Protein AF-A0A7L6RZY4-F1 (afdb_monomer_lite)

pLDDT: mean 84.23, std 12.1, range [41.91, 95.06]

Radius of gyration: 16.0 Å; chains: 1; bounding box: 38×26×39 Å

Foldseek 3Di:
DDPVVQVVLQVVVCVVVVAFHWGADPVVQAIETAWAKEWEWEDPDVQKIWTDQWIDTNNDIDGCVVPPRPTDIGGGDPVRRQVVVLCVCQVDADDDPNHGYRYDNYHYHYDYCPVVD

Sequence (117 aa):
MDMSVKVDLEDKIKEKYTIGCYEFDVVNKCFWGDAEIELYLYEIDTDIWRSCDVWYFDGYENRLSDHETEDLVFFGDKACVKRKAIEKFNENPPEFMGYKIIYRNISIVFETRKHLL

Organism: Escherichia fergusonii (NCBI:txid564)

Secondary structure (DSSP, 8-state):
--HHHHHHHHHHHHHH--SS-EEEETTTTEEEE---EEEEEEEEETTEEEEEEEEEETTEEEEGGGTT-TT-EEES-HHHHHHHHHHHHTTS--EETTEEEEE--EEEEEE-GGG--

Structure (mmCIF, N/CA/C/O backbone):
data_AF-A0A7L6RZY4-F1
#
_entry.id   AF-A0A7L6RZY4-F1
#
loop_
_atom_site.group_PDB
_atom_site.id
_atom_site.type_symbol
_atom_site.label_atom_id
_atom_site.label_alt_id
_atom_site.label_comp_id
_atom_site.label_asym_id
_atom_site.label_entity_id
_atom_site.label_seq_id
_atom_site.pdbx_PDB_ins_code
_atom_site.Cartn_x
_atom_site.Cartn_y
_atom_site.Cartn_z
_atom_site.occupancy
_atom_site.B_iso_or_equiv
_atom_site.auth_seq_id
_atom_site.auth_comp_id
_atom_site.auth_asym_id
_atom_site.auth_atom_id
_atom_site.pdbx_PDB_model_num
ATOM 1 N N . MET A 1 1 ? -16.093 -8.711 19.464 1.00 68.94 1 MET A N 1
ATOM 2 C CA . MET A 1 1 ? -15.877 -7.301 19.848 1.00 68.94 1 MET A CA 1
ATOM 3 C C . MET A 1 1 ? -17.234 -6.646 19.798 1.00 68.94 1 MET A C 1
ATOM 5 O O . MET A 1 1 ? -17.972 -6.967 18.875 1.00 68.94 1 MET A O 1
ATOM 9 N N . ASP A 1 2 ? -17.586 -5.844 20.795 1.00 80.56 2 ASP A N 1
ATOM 10 C CA . ASP A 1 2 ? -18.847 -5.102 20.759 1.00 80.56 2 ASP A CA 1
ATOM 11 C C . ASP A 1 2 ? -18.801 -4.066 19.619 1.00 80.56 2 ASP A C 1
ATOM 13 O O . ASP A 1 2 ? -17.744 -3.499 19.334 1.00 80.56 2 ASP A O 1
ATOM 17 N N . MET A 1 3 ? -19.933 -3.849 18.950 1.00 80.12 3 MET A N 1
ATOM 18 C CA . MET A 1 3 ? -20.074 -2.863 17.876 1.00 80.12 3 MET A CA 1
ATOM 19 C C . MET A 1 3 ? -19.791 -1.444 18.377 1.00 80.12 3 MET A C 1
ATOM 21 O O . MET A 1 3 ? -19.248 -0.638 17.627 1.00 80.12 3 MET A O 1
ATOM 25 N N . SER A 1 4 ? -20.076 -1.162 19.651 1.00 83.38 4 SER A N 1
ATOM 26 C CA . SER A 1 4 ? -19.744 0.114 20.300 1.00 83.38 4 SER A CA 1
ATOM 27 C C . SER A 1 4 ? -18.235 0.403 20.299 1.00 83.38 4 SER A C 1
ATOM 29 O O . SER A 1 4 ? -17.812 1.515 20.001 1.00 83.38 4 SER A O 1
ATOM 31 N N . VAL A 1 5 ? -17.413 -0.624 20.539 1.00 87.19 5 VAL A N 1
ATOM 32 C CA . VAL A 1 5 ? -15.944 -0.530 20.542 1.00 87.19 5 VAL A CA 1
ATOM 33 C C . VAL A 1 5 ? -15.397 -0.344 19.126 1.00 87.19 5 VAL A C 1
ATOM 35 O O . VAL A 1 5 ? -14.383 0.321 18.947 1.00 87.19 5 VAL A O 1
ATOM 38 N N . LYS A 1 6 ? -16.059 -0.917 18.109 1.00 91.31 6 LYS A N 1
ATOM 39 C CA . LYS A 1 6 ? -15.660 -0.749 16.700 1.00 91.31 6 LYS A CA 1
ATOM 40 C C . LYS A 1 6 ? -15.797 0.708 16.283 1.00 91.31 6 LYS A C 1
ATOM 42 O O . LYS A 1 6 ? -14.843 1.279 15.774 1.00 91.31 6 LYS A O 1
ATOM 47 N N . VAL A 1 7 ? -16.971 1.282 16.535 1.00 90.88 7 VAL A N 1
ATOM 48 C CA . VAL A 1 7 ? -17.277 2.668 16.171 1.00 90.88 7 VAL A CA 1
ATOM 49 C C . VAL A 1 7 ? -16.327 3.634 16.881 1.00 90.88 7 VAL A C 1
ATOM 51 O O . VAL A 1 7 ? -15.733 4.477 16.225 1.00 90.88 7 VAL A O 1
ATOM 54 N N . ASP A 1 8 ? -16.077 3.443 18.181 1.00 93.06 8 ASP A N 1
ATOM 55 C CA . ASP A 1 8 ? -15.128 4.274 18.941 1.00 93.06 8 ASP A CA 1
ATOM 56 C C . ASP A 1 8 ? -13.693 4.221 18.374 1.00 93.06 8 ASP A C 1
ATOM 58 O O . ASP A 1 8 ? -13.021 5.246 18.267 1.00 93.06 8 ASP A O 1
ATOM 62 N N . LE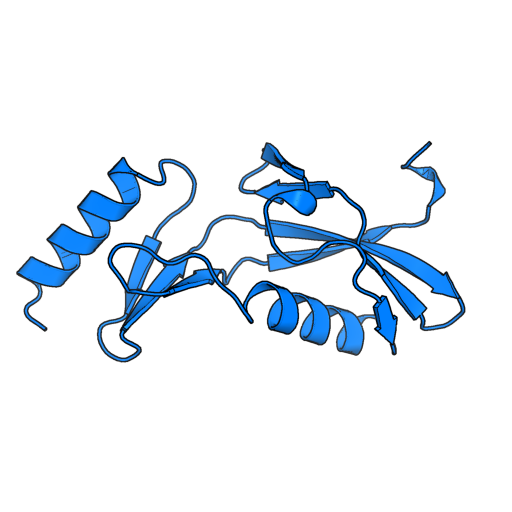U A 1 9 ? -13.219 3.039 17.962 1.00 92.94 9 LEU A N 1
ATOM 63 C CA . LEU A 1 9 ? -11.915 2.884 17.307 1.00 92.94 9 LEU A CA 1
ATOM 64 C C . LEU A 1 9 ? -11.859 3.587 15.941 1.00 92.94 9 LEU A C 1
ATOM 66 O O . LEU A 1 9 ? -10.860 4.235 15.627 1.00 92.94 9 LEU A O 1
ATOM 70 N N . GLU A 1 10 ? -12.917 3.458 15.140 1.00 93.06 10 GLU A N 1
ATOM 71 C CA . GLU A 1 10 ? -13.036 4.082 13.816 1.00 93.06 10 GLU A CA 1
ATOM 72 C C . GLU A 1 10 ? -13.162 5.606 13.887 1.00 93.06 10 GLU A C 1
ATOM 74 O O . GLU A 1 10 ? -12.668 6.300 13.002 1.00 93.06 10 GLU A O 1
ATOM 79 N N . ASP A 1 11 ? -13.784 6.148 14.928 1.00 92.69 11 ASP A N 1
ATOM 80 C CA . ASP A 1 11 ? -13.879 7.594 15.121 1.00 92.69 11 ASP A CA 1
ATOM 81 C C . ASP A 1 11 ? -12.532 8.170 15.581 1.00 92.69 11 ASP A C 1
ATOM 83 O O . ASP A 1 11 ? -12.030 9.127 14.990 1.00 92.69 11 ASP A O 1
ATOM 87 N N . LYS A 1 12 ? -11.860 7.517 16.538 1.00 94.44 12 LYS A N 1
ATOM 88 C CA . LYS A 1 12 ? -10.535 7.943 17.024 1.00 94.44 12 LYS A CA 1
ATOM 89 C C . LYS A 1 12 ? -9.455 7.918 15.949 1.00 94.44 12 LYS A C 1
ATOM 91 O O . LYS A 1 12 ? -8.582 8.787 15.935 1.00 94.44 12 LYS A O 1
ATOM 96 N N . ILE A 1 13 ? -9.466 6.922 15.061 1.00 91.25 13 ILE A N 1
ATOM 97 C CA . ILE A 1 13 ? -8.464 6.869 13.990 1.00 91.25 13 ILE A CA 1
ATOM 98 C C . ILE A 1 13 ? -8.668 8.009 12.985 1.00 91.25 13 ILE A C 1
ATOM 100 O O . ILE A 1 13 ? -7.672 8.571 12.548 1.00 91.25 13 ILE A O 1
ATOM 104 N N . LYS A 1 14 ? -9.913 8.418 12.693 1.00 89.25 14 LYS A N 1
ATOM 105 C CA . LYS A 1 14 ? -10.218 9.558 11.804 1.00 89.25 14 LYS A CA 1
ATOM 106 C C . LYS A 1 14 ? -9.801 10.903 12.399 1.00 89.25 14 LYS A C 1
ATOM 108 O O . LYS A 1 14 ? -9.445 11.816 11.661 1.00 89.25 14 LYS A O 1
ATOM 113 N N . GLU A 1 15 ? -9.825 11.036 13.725 1.00 89.50 15 GLU A N 1
ATOM 114 C CA . GLU A 1 15 ? -9.305 12.232 14.402 1.00 89.50 15 GLU A CA 1
ATOM 115 C C . GLU A 1 15 ? -7.784 12.362 14.248 1.00 89.50 15 GLU A C 1
ATOM 117 O O . GLU A 1 15 ? -7.265 13.471 14.125 1.00 89.50 15 GLU A O 1
ATOM 122 N N . LYS A 1 16 ? -7.061 11.233 14.250 1.00 87.56 16 LYS A N 1
ATOM 123 C CA . LYS A 1 16 ? -5.600 11.212 14.091 1.00 87.56 16 LYS A CA 1
ATOM 124 C C . LYS A 1 16 ? -5.167 11.268 12.625 1.00 87.56 16 LYS A C 1
ATOM 126 O O . LYS A 1 16 ? -4.238 11.998 12.292 1.00 87.56 16 LYS A O 1
ATOM 131 N N . TYR A 1 17 ? -5.801 10.465 11.780 1.00 83.94 17 TYR A N 1
ATOM 132 C CA . TYR A 1 17 ? -5.553 10.363 10.349 1.00 83.94 17 TYR A CA 1
ATOM 133 C C . TYR A 1 17 ? -6.743 10.976 9.622 1.00 83.94 17 TYR A C 1
ATOM 135 O O . TYR A 1 17 ? -7.746 10.321 9.350 1.00 83.94 17 TYR A O 1
ATOM 143 N N . THR A 1 18 ? -6.628 12.271 9.347 1.00 80.94 18 THR A N 1
ATOM 144 C CA . THR A 1 18 ? -7.689 13.079 8.730 1.00 80.94 18 THR A CA 1
ATOM 145 C C . THR A 1 18 ? -7.828 12.855 7.225 1.00 80.94 18 THR A C 1
ATOM 147 O O . THR A 1 18 ? -8.732 13.409 6.602 1.00 80.94 18 THR A O 1
ATOM 150 N N . ILE A 1 19 ? -6.914 12.080 6.649 1.00 78.94 19 ILE A N 1
ATOM 151 C CA . ILE A 1 19 ? -6.801 11.767 5.230 1.00 78.94 19 ILE A CA 1
ATOM 152 C C . ILE A 1 19 ? -7.061 10.265 5.075 1.00 78.94 19 ILE A C 1
ATOM 154 O O . ILE A 1 19 ? -6.561 9.473 5.873 1.00 78.94 19 ILE A O 1
ATOM 158 N N . GLY A 1 20 ? -7.850 9.885 4.073 1.00 76.00 20 GLY A N 1
ATOM 159 C CA . GLY A 1 20 ? -8.302 8.517 3.854 1.00 76.00 20 GLY A CA 1
ATOM 160 C C . GLY A 1 20 ? -9.532 8.114 4.670 1.00 76.00 20 GLY A C 1
ATOM 161 O O . GLY A 1 20 ? -9.992 8.803 5.582 1.00 76.00 20 GLY A O 1
ATOM 162 N N . CYS A 1 21 ? -10.084 6.952 4.325 1.00 84.94 21 CYS A N 1
ATOM 163 C CA . CYS A 1 21 ? -11.136 6.288 5.091 1.00 84.94 21 CYS A CA 1
ATOM 164 C C . CYS A 1 21 ? -10.569 5.036 5.763 1.00 84.94 21 CYS A C 1
ATOM 166 O O . CYS A 1 21 ? -9.854 4.259 5.129 1.00 84.94 21 CYS A O 1
ATOM 168 N N . TYR A 1 22 ? -10.916 4.832 7.035 1.00 90.56 22 TYR A N 1
ATOM 169 C CA . TYR A 1 22 ? -10.436 3.709 7.836 1.00 90.56 22 TYR A CA 1
ATOM 170 C C . TYR A 1 22 ? -11.603 2.912 8.409 1.00 90.56 22 TYR A C 1
ATOM 172 O O . TYR A 1 22 ? -12.489 3.472 9.058 1.00 90.56 22 TYR A O 1
ATOM 180 N N . GLU A 1 23 ? -11.576 1.600 8.195 1.00 93.69 23 GLU A N 1
ATOM 181 C CA . GLU A 1 23 ? -12.559 0.653 8.723 1.00 93.69 23 GLU A CA 1
ATOM 182 C C . GLU A 1 23 ? -11.855 -0.415 9.560 1.00 93.69 23 GLU A C 1
ATOM 184 O O . GLU A 1 23 ? -10.856 -0.992 9.136 1.00 93.69 23 GLU A O 1
ATOM 189 N N . PHE A 1 24 ? -12.374 -0.709 10.747 1.00 94.81 24 PHE A N 1
ATOM 190 C CA . PHE A 1 24 ? -11.821 -1.735 11.616 1.00 94.81 24 PHE A CA 1
ATOM 191 C C . PHE A 1 24 ? -12.393 -3.121 11.303 1.00 94.81 24 PHE A C 1
ATOM 193 O O . PHE A 1 24 ? -13.594 -3.382 11.422 1.00 94.81 24 PHE A O 1
ATOM 200 N N . ASP A 1 25 ? -11.502 -4.059 11.006 1.00 93.38 25 ASP A N 1
ATOM 201 C CA . ASP A 1 25 ? -11.816 -5.463 10.805 1.00 93.38 25 ASP A CA 1
ATOM 202 C C . ASP A 1 25 ? -11.797 -6.228 12.126 1.00 93.38 25 ASP A C 1
ATOM 204 O O . ASP A 1 25 ? -10.756 -6.534 12.716 1.00 93.38 25 ASP A O 1
ATOM 208 N N . VAL A 1 26 ? -12.990 -6.594 12.586 1.00 90.31 26 VAL A N 1
ATOM 209 C CA . VAL A 1 26 ? -13.161 -7.310 13.851 1.00 90.31 26 VAL A CA 1
ATOM 210 C C . VAL A 1 26 ? -12.545 -8.709 13.819 1.00 90.31 26 VAL A C 1
ATOM 212 O O . VAL A 1 26 ? -12.129 -9.190 14.881 1.00 90.31 26 VAL A O 1
ATOM 215 N N . VAL A 1 27 ? -12.508 -9.355 12.652 1.00 91.25 27 VAL A N 1
ATOM 216 C CA . VAL A 1 27 ? -12.005 -10.722 12.473 1.00 91.25 27 VAL A CA 1
ATOM 217 C C . VAL A 1 27 ? -10.483 -10.704 12.438 1.00 91.25 27 VAL A C 1
ATOM 219 O O . VAL A 1 27 ? -9.851 -11.424 13.207 1.00 91.25 27 VAL A O 1
ATOM 222 N N . ASN A 1 28 ? -9.908 -9.836 11.606 1.00 90.75 28 ASN A N 1
ATOM 223 C CA . ASN A 1 28 ? -8.464 -9.764 11.381 1.00 90.75 28 ASN A CA 1
ATOM 224 C C . ASN A 1 28 ? -7.719 -8.880 12.396 1.00 90.75 28 ASN A C 1
ATOM 226 O O . ASN A 1 28 ? -6.493 -8.926 12.447 1.00 90.75 28 ASN A O 1
ATOM 230 N N . LYS A 1 29 ? -8.438 -8.112 13.229 1.00 92.88 29 LYS A N 1
ATOM 231 C CA . LYS A 1 29 ? -7.867 -7.183 14.225 1.00 92.88 29 LYS A CA 1
ATOM 232 C C . LYS A 1 29 ? -6.910 -6.169 13.597 1.00 92.88 29 LYS A C 1
ATOM 234 O O . LYS A 1 29 ? -5.821 -5.921 14.109 1.00 92.88 29 LYS A O 1
ATOM 239 N N . CYS A 1 30 ? -7.332 -5.576 12.492 1.00 93.19 30 CYS A N 1
ATOM 240 C CA . CYS A 1 30 ? -6.597 -4.531 11.795 1.00 93.19 30 CYS A CA 1
ATOM 241 C C . CYS A 1 30 ? -7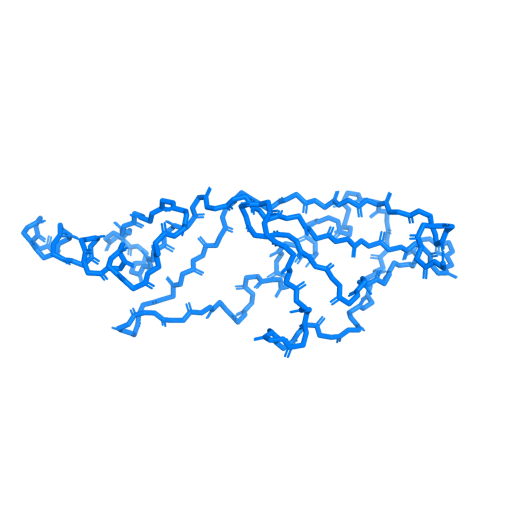.553 -3.439 11.316 1.00 93.19 30 CYS A C 1
ATOM 243 O O . CYS A 1 30 ? -8.766 -3.636 11.275 1.00 93.19 30 CYS A O 1
ATOM 245 N N . PHE A 1 31 ? -6.999 -2.294 10.940 1.00 94.44 31 PHE A N 1
ATOM 246 C CA . PHE A 1 31 ? -7.701 -1.301 10.144 1.00 94.44 31 PHE A CA 1
ATOM 247 C C . PHE A 1 31 ? -7.415 -1.538 8.667 1.00 94.44 31 PHE A C 1
ATOM 249 O O . PHE A 1 31 ? -6.272 -1.775 8.280 1.00 94.44 31 PHE A O 1
ATOM 256 N N . TRP A 1 32 ? -8.443 -1.422 7.840 1.00 93.06 32 TRP A N 1
ATOM 257 C CA . TRP A 1 32 ? -8.309 -1.251 6.405 1.00 93.06 32 TRP A CA 1
ATOM 258 C C . TRP A 1 32 ? -8.295 0.240 6.102 1.00 93.06 32 TRP A C 1
ATOM 260 O O . TRP A 1 32 ? -9.248 0.936 6.441 1.00 93.06 32 TRP A O 1
ATOM 270 N N . GLY A 1 33 ? -7.209 0.717 5.499 1.00 88.38 33 GLY A N 1
ATOM 271 C CA . GLY A 1 33 ? -7.103 2.067 4.958 1.00 88.38 33 GLY A CA 1
ATOM 272 C C . GLY A 1 33 ? -7.414 2.066 3.464 1.00 88.38 33 GLY A C 1
ATOM 273 O O . GLY A 1 33 ? -6.815 1.296 2.708 1.00 88.38 33 GLY A O 1
ATOM 274 N N . ASP A 1 34 ? -8.336 2.932 3.052 1.00 84.50 34 ASP A N 1
ATOM 275 C CA . ASP A 1 34 ? -8.720 3.131 1.646 1.00 84.50 34 ASP A CA 1
ATOM 276 C C . ASP A 1 34 ? -8.138 4.418 1.038 1.00 84.50 34 ASP A C 1
ATOM 278 O O . ASP A 1 34 ? -8.578 4.876 -0.012 1.00 84.50 34 ASP A O 1
ATOM 282 N N . ALA A 1 35 ? -7.145 5.009 1.706 1.00 84.06 35 ALA A N 1
ATOM 283 C CA . ALA A 1 35 ? -6.360 6.095 1.134 1.00 84.06 35 ALA A CA 1
ATOM 284 C C . ALA A 1 35 ? -5.685 5.634 -0.166 1.00 84.06 35 ALA A C 1
ATOM 286 O O . ALA A 1 35 ? -5.135 4.530 -0.221 1.00 84.06 35 ALA A O 1
ATOM 287 N N . GLU A 1 36 ? -5.735 6.476 -1.192 1.00 87.25 36 GLU A N 1
ATOM 288 C CA . GLU A 1 36 ? -5.060 6.285 -2.466 1.00 87.25 36 GLU A CA 1
ATOM 289 C C . GLU A 1 36 ? -3.552 6.412 -2.272 1.00 87.25 36 GLU A C 1
ATOM 291 O O . GLU A 1 36 ? -3.045 7.428 -1.799 1.00 87.25 36 GLU A O 1
ATOM 296 N N . ILE A 1 37 ? -2.830 5.356 -2.630 1.00 87.75 37 ILE A N 1
ATOM 297 C CA . ILE A 1 37 ? -1.381 5.281 -2.510 1.00 87.75 37 ILE A CA 1
ATOM 298 C C . ILE A 1 37 ? -0.795 5.023 -3.883 1.00 87.75 37 ILE A C 1
ATOM 300 O O . ILE A 1 37 ? -1.064 3.983 -4.477 1.00 87.75 37 ILE A O 1
ATOM 304 N N . GLU A 1 38 ? 0.060 5.917 -4.362 1.00 89.88 38 GLU A N 1
ATOM 305 C CA . GLU A 1 38 ? 0.789 5.719 -5.613 1.00 89.88 38 GLU A CA 1
ATOM 306 C C . GLU A 1 38 ? 2.274 5.511 -5.324 1.00 89.88 38 GLU A C 1
ATOM 308 O O . GLU A 1 38 ? 2.971 6.422 -4.871 1.00 89.88 38 GLU A O 1
ATOM 313 N N . LEU A 1 39 ? 2.768 4.297 -5.586 1.00 88.50 39 LEU A N 1
ATOM 314 C CA . LEU A 1 39 ? 4.185 3.963 -5.460 1.00 88.50 39 LEU A CA 1
ATOM 315 C C . LEU A 1 39 ? 4.860 3.999 -6.825 1.00 88.50 39 LEU A C 1
ATOM 317 O O . LEU A 1 39 ? 4.449 3.305 -7.759 1.00 88.50 39 LEU A O 1
ATOM 321 N N . TYR A 1 40 ? 5.942 4.759 -6.914 1.00 88.12 40 TYR A N 1
ATOM 322 C CA . TYR A 1 40 ? 6.659 4.978 -8.159 1.00 88.12 40 TYR A CA 1
ATOM 323 C C . TYR A 1 40 ? 7.868 4.051 -8.238 1.00 88.12 40 TYR A C 1
ATOM 325 O O . TYR A 1 40 ? 8.699 4.016 -7.329 1.00 88.12 40 TYR A O 1
ATOM 333 N N . LEU A 1 41 ? 7.963 3.293 -9.331 1.00 90.62 41 LEU A N 1
ATOM 334 C CA . LEU A 1 41 ? 9.083 2.403 -9.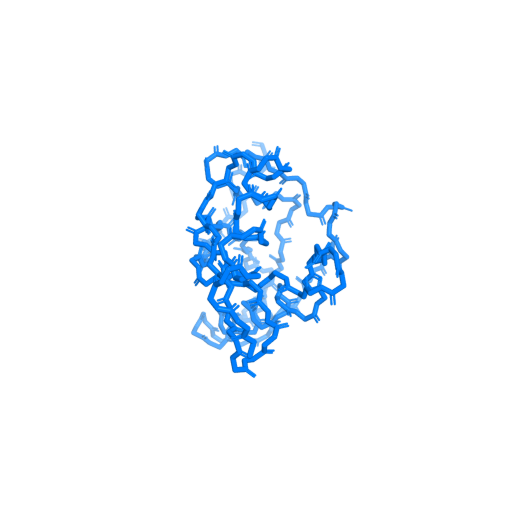625 1.00 90.62 41 LEU A CA 1
ATOM 335 C C . LEU A 1 41 ? 9.678 2.749 -10.989 1.00 90.62 41 LEU A C 1
ATOM 337 O O . LEU A 1 41 ? 8.938 2.942 -11.953 1.00 90.62 41 LEU A O 1
ATOM 341 N N . TYR A 1 42 ? 11.003 2.737 -11.106 1.00 89.75 42 TYR A N 1
ATOM 342 C CA . TYR A 1 42 ? 11.696 2.921 -12.379 1.00 89.75 42 TYR A CA 1
ATOM 343 C C . TYR A 1 42 ? 12.564 1.716 -12.730 1.00 89.75 42 TYR A C 1
ATOM 345 O O . TYR A 1 42 ? 13.166 1.081 -11.863 1.00 89.75 42 TYR A O 1
ATOM 353 N N . GLU A 1 43 ? 12.621 1.397 -14.020 1.00 90.56 43 GLU A N 1
ATOM 354 C CA . GLU A 1 43 ? 13.461 0.315 -14.531 1.00 90.56 43 GLU A CA 1
ATOM 355 C C . GLU A 1 43 ? 14.931 0.758 -14.544 1.00 90.56 43 GLU A C 1
ATOM 357 O O . GLU A 1 43 ? 15.266 1.828 -15.066 1.00 90.56 43 GLU A O 1
ATOM 362 N N . ILE A 1 44 ? 15.804 -0.049 -13.939 1.00 90.25 44 ILE A N 1
ATOM 363 C CA . ILE A 1 44 ? 17.256 0.188 -13.895 1.00 90.25 44 ILE A CA 1
ATOM 364 C C . ILE A 1 44 ? 18.041 -0.770 -14.789 1.00 90.25 44 ILE A C 1
ATOM 366 O O . ILE A 1 44 ? 19.142 -0.428 -15.217 1.00 90.25 44 ILE A O 1
ATOM 370 N N . ASP A 1 45 ? 17.471 -1.937 -15.077 1.00 89.75 45 ASP A N 1
ATOM 371 C CA . ASP A 1 45 ? 17.938 -2.926 -16.047 1.00 89.75 45 ASP A CA 1
ATOM 372 C C . ASP A 1 45 ? 16.739 -3.804 -16.446 1.00 89.75 45 ASP A C 1
ATOM 374 O O . ASP A 1 45 ? 15.680 -3.711 -15.826 1.00 89.75 45 ASP A O 1
ATOM 378 N N . THR A 1 46 ? 16.898 -4.659 -17.453 1.00 90.75 46 THR A N 1
ATOM 379 C CA . THR A 1 46 ? 15.844 -5.560 -17.943 1.00 90.75 46 THR A CA 1
ATOM 380 C C . THR A 1 46 ? 15.248 -6.369 -16.790 1.00 90.75 46 THR A C 1
ATOM 382 O O . THR A 1 46 ? 15.951 -7.163 -16.163 1.00 90.75 46 THR A O 1
ATOM 385 N N . ASP A 1 47 ? 13.953 -6.172 -16.523 1.00 91.25 47 ASP A N 1
ATOM 386 C CA . ASP A 1 47 ? 13.211 -6.817 -15.427 1.00 91.25 47 ASP A CA 1
ATOM 387 C C . ASP A 1 47 ? 13.759 -6.515 -14.012 1.00 91.25 47 ASP A C 1
ATOM 389 O O . ASP A 1 47 ? 13.478 -7.249 -13.056 1.00 91.25 47 ASP A O 1
ATOM 393 N N . ILE A 1 48 ? 14.515 -5.424 -13.847 1.00 92.75 48 ILE A N 1
ATOM 394 C CA . ILE A 1 48 ? 14.999 -4.924 -12.554 1.00 92.75 48 ILE A CA 1
ATOM 395 C C . ILE A 1 48 ? 14.446 -3.519 -12.314 1.00 92.75 48 ILE A C 1
ATOM 397 O O . ILE A 1 48 ? 14.733 -2.572 -13.047 1.00 92.75 48 ILE A O 1
ATOM 401 N N . TRP A 1 49 ? 13.688 -3.376 -11.231 1.00 92.50 49 TRP A N 1
ATOM 402 C CA . TRP A 1 49 ? 12.939 -2.169 -10.895 1.00 92.50 49 TRP A CA 1
ATOM 403 C C . TRP A 1 49 ? 13.367 -1.640 -9.538 1.00 92.50 49 TRP A C 1
ATOM 405 O O . TRP A 1 49 ? 13.577 -2.420 -8.612 1.00 92.50 49 TRP A O 1
ATOM 415 N N . ARG A 1 50 ? 13.458 -0.322 -9.397 1.00 89.94 50 ARG A N 1
ATOM 416 C CA . ARG A 1 50 ? 13.826 0.345 -8.148 1.00 89.94 50 ARG A CA 1
ATOM 417 C C . ARG A 1 50 ? 12.743 1.329 -7.733 1.00 89.94 50 ARG A C 1
ATOM 419 O O . ARG A 1 50 ? 12.172 1.990 -8.598 1.00 89.94 50 ARG A O 1
ATOM 426 N N . SER A 1 51 ? 12.447 1.411 -6.440 1.00 87.81 51 SER A N 1
ATOM 427 C CA . SER A 1 51 ? 11.545 2.438 -5.917 1.00 87.81 51 SER A CA 1
ATOM 428 C C . SER A 1 51 ? 12.149 3.830 -6.076 1.00 87.81 51 SER A C 1
ATOM 430 O O . SER A 1 51 ? 13.360 4.009 -5.942 1.00 87.81 51 SER A O 1
ATOM 432 N N . CYS A 1 52 ? 11.307 4.814 -6.379 1.00 79.50 52 CYS A N 1
ATOM 433 C CA . CYS A 1 52 ? 11.662 6.226 -6.255 1.00 79.50 52 CYS A CA 1
ATOM 434 C C . CYS A 1 52 ? 11.836 6.602 -4.775 1.00 79.50 52 CYS A C 1
ATOM 436 O O . CYS A 1 52 ? 11.644 5.760 -3.908 1.00 79.50 52 CYS A O 1
ATOM 438 N N . ASP A 1 53 ? 12.169 7.858 -4.481 1.00 71.88 53 ASP A N 1
ATOM 439 C CA . ASP A 1 53 ? 12.185 8.386 -3.104 1.00 71.88 53 ASP A CA 1
ATOM 440 C C . ASP A 1 53 ? 10.850 9.046 -2.718 1.00 71.88 53 ASP A C 1
ATOM 442 O O . ASP A 1 53 ? 10.695 9.574 -1.617 1.00 71.88 53 ASP A O 1
ATOM 446 N N . VAL A 1 54 ? 9.885 9.038 -3.640 1.00 72.50 54 VAL A N 1
ATOM 447 C CA . VAL A 1 54 ? 8.614 9.753 -3.543 1.00 72.50 54 VAL A CA 1
ATOM 448 C C . VAL A 1 54 ? 7.456 8.799 -3.802 1.00 72.50 54 VAL A C 1
ATOM 450 O O . VAL A 1 54 ? 7.530 7.916 -4.661 1.00 72.50 54 VAL A O 1
ATOM 453 N N . TRP A 1 55 ? 6.380 9.011 -3.058 1.00 77.88 55 TRP A N 1
ATOM 454 C CA . TRP A 1 55 ? 5.092 8.365 -3.236 1.00 77.88 55 TRP A CA 1
ATOM 455 C C . TRP A 1 55 ? 3.972 9.352 -2.903 1.00 77.88 55 TRP A C 1
ATOM 457 O O . TRP A 1 55 ? 4.218 10.372 -2.259 1.00 77.88 55 TRP A O 1
ATOM 467 N N . TYR A 1 56 ? 2.749 9.073 -3.343 1.00 81.00 56 TYR A N 1
ATOM 468 C CA . TYR A 1 56 ? 1.601 9.934 -3.049 1.00 81.00 56 TYR A CA 1
ATOM 469 C C . TYR A 1 56 ? 0.618 9.224 -2.130 1.00 81.00 56 TYR A C 1
ATOM 471 O O . TYR A 1 56 ? 0.336 8.048 -2.333 1.00 81.00 56 TYR A O 1
ATOM 479 N N . PHE A 1 57 ? 0.105 9.953 -1.139 1.00 82.50 57 PHE A N 1
ATOM 480 C CA . PHE A 1 57 ? -0.949 9.529 -0.218 1.00 82.50 57 PHE A CA 1
ATOM 481 C C . PHE A 1 57 ? -2.120 10.504 -0.347 1.00 82.50 57 PHE A C 1
ATOM 483 O O . PHE A 1 57 ? -1.976 11.673 0.016 1.00 82.50 57 PHE A O 1
ATOM 490 N N . ASP A 1 58 ? -3.245 10.059 -0.907 1.00 82.94 58 ASP A N 1
ATOM 491 C CA . ASP A 1 58 ? -4.422 10.886 -1.219 1.00 82.94 58 ASP A CA 1
ATOM 492 C C . ASP A 1 58 ? -4.049 12.198 -1.939 1.00 82.94 58 ASP A C 1
ATOM 494 O O . ASP A 1 58 ? -4.500 13.294 -1.600 1.00 82.94 58 ASP A O 1
ATOM 498 N N . GLY A 1 59 ? -3.160 12.091 -2.930 1.00 81.06 59 GLY A N 1
ATOM 499 C CA . GLY A 1 59 ? -2.698 13.224 -3.735 1.00 81.06 59 GLY A CA 1
ATOM 500 C C . GLY A 1 59 ? -1.654 14.125 -3.066 1.00 81.06 59 GLY A C 1
ATOM 501 O O . GLY A 1 59 ? -1.202 15.085 -3.692 1.00 81.06 59 GLY A O 1
ATOM 502 N N . TYR A 1 60 ? -1.222 13.825 -1.839 1.00 80.69 60 TYR A N 1
ATOM 503 C CA . TYR A 1 60 ? -0.123 14.526 -1.177 1.00 80.69 60 TYR A CA 1
ATOM 504 C C . TYR A 1 60 ? 1.199 13.786 -1.369 1.00 80.69 60 TYR A C 1
ATOM 506 O O . TYR A 1 60 ? 1.298 12.590 -1.097 1.00 80.69 60 TYR A O 1
ATOM 514 N N . GLU A 1 61 ? 2.225 14.514 -1.808 1.00 80.81 61 GLU A N 1
ATOM 515 C CA . GLU A 1 61 ? 3.583 13.991 -1.946 1.00 80.81 61 GLU A CA 1
ATOM 516 C C . GLU A 1 61 ? 4.166 13.641 -0.570 1.00 80.81 61 GLU A C 1
ATOM 518 O O . GLU A 1 61 ? 4.161 14.459 0.352 1.00 80.81 61 GLU A O 1
ATOM 523 N N . ASN A 1 62 ? 4.691 12.428 -0.444 1.00 74.56 62 ASN A N 1
ATOM 524 C CA . ASN A 1 62 ? 5.376 11.925 0.735 1.00 74.56 62 ASN A CA 1
ATOM 525 C C . ASN A 1 62 ? 6.735 11.349 0.331 1.00 74.56 62 ASN A C 1
ATOM 527 O O . ASN A 1 62 ? 6.910 10.812 -0.767 1.00 74.56 62 ASN A O 1
ATOM 531 N N . ARG A 1 63 ? 7.712 11.436 1.238 1.00 68.25 63 ARG A N 1
ATOM 532 C CA . ARG A 1 63 ? 9.018 10.805 1.035 1.00 68.25 63 ARG A CA 1
ATOM 533 C C . ARG A 1 63 ? 8.982 9.366 1.526 1.00 68.25 63 ARG A C 1
ATOM 535 O O . ARG A 1 63 ? 8.393 9.062 2.561 1.00 68.25 63 ARG A O 1
ATOM 542 N N . LEU A 1 64 ? 9.631 8.473 0.786 1.00 63.66 64 LEU A N 1
ATOM 543 C CA . LEU A 1 64 ? 9.768 7.069 1.177 1.00 63.66 64 LEU A CA 1
ATOM 544 C C . LEU A 1 64 ? 10.681 6.882 2.394 1.00 63.66 64 LEU A C 1
ATOM 546 O O . LEU A 1 64 ? 10.642 5.801 2.959 1.00 63.66 64 LEU A O 1
ATOM 550 N N . SER A 1 65 ? 11.419 7.917 2.821 1.00 58.34 65 SER A N 1
ATOM 551 C CA . SER A 1 65 ? 12.237 7.959 4.046 1.00 58.34 65 SER A CA 1
ATOM 552 C C . SER A 1 65 ? 11.445 7.816 5.344 1.00 58.34 65 SER A C 1
ATOM 554 O O . SER A 1 65 ? 11.992 7.426 6.374 1.00 58.34 65 SER A O 1
ATOM 556 N N . ASP A 1 66 ? 10.157 8.156 5.308 1.00 57.78 66 ASP A N 1
ATOM 557 C CA . ASP A 1 66 ? 9.288 8.148 6.489 1.00 57.78 66 ASP A CA 1
ATOM 558 C C . ASP A 1 66 ? 8.683 6.755 6.748 1.00 57.78 66 ASP A C 1
ATOM 560 O O . ASP A 1 66 ? 8.103 6.494 7.803 1.00 57.78 66 ASP A O 1
ATOM 564 N N . HIS A 1 67 ? 8.866 5.842 5.794 1.00 55.66 67 HIS A N 1
ATOM 565 C CA . HIS A 1 67 ? 8.632 4.410 5.905 1.00 55.66 67 HIS A CA 1
ATOM 566 C C . HIS A 1 67 ? 9.986 3.692 5.739 1.00 5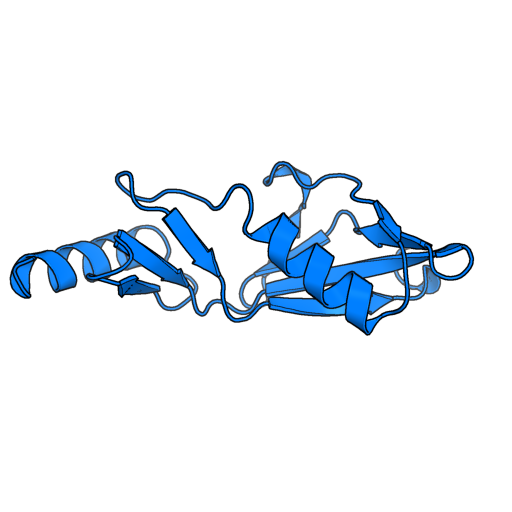5.66 67 HIS A C 1
ATOM 568 O O . HIS A 1 67 ? 10.885 4.197 5.084 1.00 55.66 67 HIS A O 1
ATOM 574 N N . GLU A 1 68 ? 10.194 2.503 6.304 1.00 53.72 68 GLU A N 1
ATOM 575 C CA . GLU A 1 68 ? 11.452 1.734 6.140 1.00 53.72 68 GLU A CA 1
ATOM 576 C C . GLU A 1 68 ? 11.606 1.131 4.718 1.00 53.72 68 GLU A C 1
ATOM 578 O O . GLU A 1 68 ? 11.948 -0.038 4.535 1.00 53.72 68 GLU A O 1
ATOM 583 N N . THR A 1 69 ? 11.272 1.905 3.690 1.00 55.69 69 THR A N 1
ATOM 584 C CA . THR A 1 69 ? 11.096 1.487 2.296 1.00 55.69 69 THR A CA 1
ATOM 585 C C . THR A 1 69 ? 12.057 2.186 1.339 1.00 55.69 69 THR A C 1
ATOM 587 O O . THR A 1 69 ? 11.873 2.093 0.126 1.00 55.69 69 THR A O 1
ATOM 590 N N . GLU A 1 70 ? 13.082 2.874 1.849 1.00 61.56 70 GLU A N 1
ATOM 591 C CA . GLU A 1 70 ? 14.115 3.465 0.999 1.00 61.56 70 GLU A CA 1
ATOM 592 C C . GLU A 1 70 ? 14.817 2.383 0.163 1.00 61.56 70 GLU A C 1
ATOM 594 O O . GLU A 1 70 ? 15.274 1.355 0.668 1.00 61.56 70 GLU A O 1
ATOM 599 N N . ASP A 1 71 ? 14.922 2.654 -1.138 1.00 69.00 71 ASP A N 1
ATOM 600 C CA . ASP A 1 71 ? 15.795 1.944 -2.070 1.00 69.00 71 ASP A CA 1
ATOM 601 C C . ASP A 1 71 ? 15.474 0.466 -2.356 1.00 69.00 71 ASP A C 1
ATOM 603 O O . ASP A 1 71 ? 16.354 -0.368 -2.596 1.00 69.00 71 ASP A O 1
ATOM 607 N N . LEU A 1 72 ? 14.186 0.128 -2.394 1.00 84.94 72 LEU A N 1
ATOM 608 C CA . LEU A 1 72 ? 13.741 -1.225 -2.702 1.00 84.94 72 LEU A CA 1
ATOM 609 C C . LEU A 1 72 ? 14.019 -1.589 -4.161 1.00 84.94 72 LEU A C 1
ATOM 611 O O . LEU A 1 72 ? 13.646 -0.871 -5.089 1.00 84.94 72 LEU A O 1
ATOM 615 N N . VAL A 1 73 ? 14.626 -2.760 -4.357 1.00 91.19 73 VAL A N 1
ATOM 616 C CA . VAL A 1 73 ? 14.871 -3.351 -5.675 1.00 91.19 73 VAL A CA 1
ATOM 617 C C . VAL A 1 73 ? 14.001 -4.590 -5.850 1.00 91.19 73 VAL A C 1
ATOM 619 O O . VAL A 1 73 ? 14.000 -5.502 -5.021 1.00 91.19 73 VAL A O 1
ATOM 622 N N . PHE A 1 74 ? 13.276 -4.637 -6.962 1.00 92.88 74 PHE A N 1
ATOM 623 C CA . PHE A 1 74 ? 12.365 -5.708 -7.328 1.00 92.88 74 PHE A CA 1
ATOM 624 C C . PHE A 1 74 ? 12.792 -6.352 -8.645 1.00 92.88 74 PHE A C 1
ATOM 626 O O . PHE A 1 74 ? 13.252 -5.683 -9.565 1.00 92.88 74 PHE A O 1
ATOM 633 N N . PHE A 1 75 ? 12.583 -7.665 -8.740 1.00 94.44 75 PHE A N 1
ATOM 634 C CA . PHE A 1 75 ? 12.968 -8.473 -9.896 1.00 94.44 75 PHE A CA 1
ATOM 635 C C . PHE A 1 75 ? 11.753 -9.155 -10.526 1.00 94.44 75 PHE A C 1
ATOM 637 O O . PHE A 1 75 ? 10.944 -9.766 -9.805 1.00 94.44 75 PHE A O 1
ATOM 644 N N . GLY A 1 76 ? 11.692 -9.117 -11.855 1.00 95.06 76 GLY A N 1
ATOM 645 C CA . GLY A 1 76 ? 10.689 -9.762 -12.697 1.00 95.06 76 GLY A CA 1
ATOM 646 C C . GLY A 1 76 ? 9.890 -8.776 -13.550 1.00 95.06 76 GLY A C 1
ATOM 647 O O . GLY A 1 76 ? 10.132 -7.570 -13.543 1.00 95.06 76 GLY A O 1
ATOM 648 N N . ASP A 1 77 ? 8.893 -9.313 -14.251 1.00 94.62 77 ASP A N 1
ATOM 649 C CA . ASP A 1 77 ? 7.968 -8.507 -15.041 1.00 94.62 77 ASP A CA 1
ATOM 650 C C . ASP A 1 77 ? 7.122 -7.550 -14.173 1.00 94.62 77 ASP A C 1
ATOM 652 O O . ASP A 1 77 ? 7.034 -7.665 -12.943 1.00 94.62 77 ASP A O 1
ATOM 656 N N . LYS A 1 78 ? 6.430 -6.615 -14.833 1.00 93.31 78 LYS A N 1
ATOM 657 C CA . LYS A 1 78 ? 5.586 -5.603 -14.176 1.00 93.31 78 LYS A CA 1
ATOM 658 C C . LYS A 1 78 ? 4.500 -6.195 -13.270 1.00 93.31 78 LYS A C 1
ATOM 660 O O . LYS A 1 78 ? 4.190 -5.605 -12.237 1.00 93.31 78 LYS A O 1
ATOM 665 N N . ALA A 1 79 ? 3.904 -7.334 -13.624 1.00 93.69 79 ALA A N 1
ATOM 666 C CA . ALA A 1 79 ? 2.845 -7.938 -12.816 1.00 93.69 79 ALA A CA 1
ATOM 667 C C . ALA A 1 79 ? 3.416 -8.540 -11.522 1.00 93.69 79 ALA A C 1
ATOM 669 O O . ALA A 1 79 ? 2.868 -8.340 -10.435 1.00 93.69 79 ALA A O 1
ATOM 670 N N . CYS A 1 80 ? 4.553 -9.227 -11.633 1.00 94.44 80 CYS A N 1
ATOM 671 C CA . CYS A 1 80 ? 5.301 -9.782 -10.516 1.00 94.44 80 CYS A CA 1
ATOM 672 C C . CYS A 1 80 ? 5.780 -8.680 -9.565 1.00 94.44 80 CYS A C 1
ATOM 674 O O . CYS A 1 80 ? 5.563 -8.769 -8.354 1.00 94.44 80 CYS A O 1
ATOM 676 N N . VAL A 1 81 ? 6.382 -7.627 -10.119 1.00 93.81 81 VAL A N 1
ATOM 677 C CA . VAL A 1 81 ? 6.905 -6.480 -9.370 1.00 93.81 81 VAL A CA 1
ATOM 678 C C . VAL A 1 81 ? 5.788 -5.727 -8.667 1.00 93.81 81 VAL A C 1
ATOM 680 O O . VAL A 1 81 ? 5.919 -5.445 -7.479 1.00 93.81 81 VAL A O 1
ATOM 683 N N . LYS A 1 82 ? 4.656 -5.487 -9.343 1.00 93.25 82 LYS A N 1
ATOM 684 C CA . LYS A 1 82 ? 3.500 -4.819 -8.735 1.00 93.25 82 LYS A CA 1
ATOM 685 C C . LYS A 1 82 ? 3.042 -5.522 -7.459 1.00 93.25 82 LYS A C 1
ATOM 687 O O . LYS A 1 82 ? 2.863 -4.881 -6.429 1.00 93.25 82 LYS A O 1
ATOM 692 N N . ARG A 1 83 ? 2.890 -6.847 -7.515 1.00 93.25 83 ARG A N 1
ATOM 693 C CA . ARG A 1 83 ? 2.505 -7.644 -6.345 1.00 93.25 83 ARG A CA 1
ATOM 694 C C . ARG A 1 83 ? 3.545 -7.542 -5.224 1.00 93.25 83 ARG A C 1
ATOM 696 O O . ARG A 1 83 ? 3.169 -7.250 -4.095 1.00 93.25 83 ARG A O 1
ATOM 703 N N . LYS A 1 84 ? 4.833 -7.735 -5.537 1.00 92.75 84 LYS A N 1
ATOM 704 C CA . LYS A 1 84 ? 5.920 -7.673 -4.542 1.00 92.75 84 LYS A CA 1
ATOM 705 C C . LYS A 1 84 ? 6.015 -6.305 -3.866 1.00 92.75 84 LYS A C 1
ATOM 707 O O . LYS A 1 84 ? 6.243 -6.245 -2.665 1.00 92.75 84 LYS A O 1
ATOM 712 N N . ALA A 1 85 ? 5.840 -5.220 -4.619 1.00 90.19 85 ALA A N 1
ATOM 713 C CA . ALA A 1 85 ? 5.883 -3.863 -4.082 1.00 90.19 85 ALA A CA 1
ATOM 714 C C . ALA A 1 85 ? 4.728 -3.602 -3.104 1.00 90.19 85 ALA A C 1
ATOM 716 O O . ALA A 1 85 ? 4.960 -3.094 -2.012 1.00 90.19 85 ALA A O 1
ATOM 717 N N . ILE A 1 86 ? 3.507 -4.028 -3.448 1.00 89.75 86 ILE A N 1
ATOM 718 C CA . ILE A 1 86 ? 2.333 -3.922 -2.565 1.00 89.75 86 ILE A CA 1
ATOM 719 C C . ILE A 1 86 ? 2.511 -4.763 -1.291 1.00 89.75 86 ILE A C 1
ATOM 721 O O . ILE A 1 86 ? 2.216 -4.294 -0.193 1.00 89.75 86 ILE A O 1
A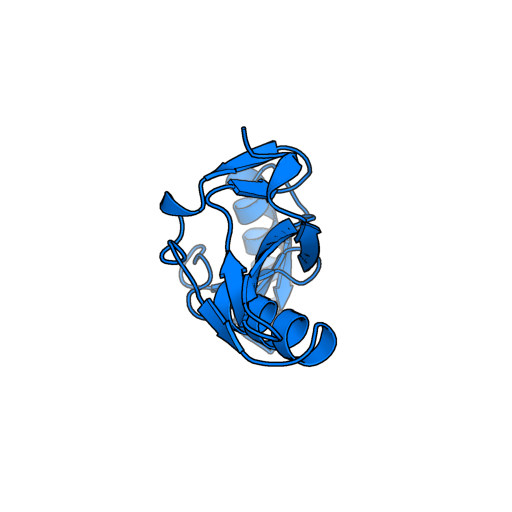TOM 725 N N . GLU A 1 87 ? 3.003 -5.999 -1.425 1.00 89.75 87 GLU A N 1
ATOM 726 C CA . GLU A 1 87 ? 3.305 -6.873 -0.283 1.00 89.75 87 GLU A CA 1
ATOM 727 C C . GLU A 1 87 ? 4.355 -6.237 0.634 1.00 89.75 87 GLU A C 1
ATOM 729 O O . GLU A 1 87 ? 4.166 -6.198 1.847 1.00 89.75 87 GLU A O 1
ATOM 734 N N . LYS A 1 88 ? 5.426 -5.686 0.052 1.00 87.38 88 LYS A N 1
ATOM 735 C CA . LYS A 1 88 ? 6.513 -5.038 0.790 1.00 87.38 88 LYS A CA 1
ATOM 736 C C . LYS A 1 88 ? 6.050 -3.774 1.515 1.00 87.38 88 LYS A C 1
ATOM 738 O O . LYS A 1 88 ? 6.429 -3.570 2.662 1.00 87.38 88 LYS A O 1
ATOM 743 N N . PHE A 1 89 ? 5.200 -2.964 0.885 1.00 84.69 89 PHE A N 1
ATOM 744 C CA . PHE A 1 89 ? 4.631 -1.763 1.504 1.00 84.69 89 PHE A CA 1
ATOM 745 C C . PHE A 1 89 ? 3.809 -2.093 2.760 1.00 84.69 89 PHE A C 1
ATOM 747 O O . PHE A 1 89 ? 3.896 -1.404 3.772 1.00 84.69 89 PHE A O 1
ATOM 754 N N . ASN A 1 90 ? 3.055 -3.192 2.716 1.00 87.12 90 ASN A N 1
ATOM 755 C CA . ASN A 1 90 ? 2.252 -3.672 3.839 1.00 87.12 90 ASN A CA 1
ATOM 756 C C . ASN A 1 90 ? 3.004 -4.649 4.773 1.00 87.12 90 ASN A C 1
ATOM 758 O O . ASN A 1 90 ? 2.366 -5.248 5.640 1.00 87.12 90 ASN A O 1
ATOM 762 N N . GLU A 1 91 ? 4.323 -4.844 4.628 1.00 87.06 91 GLU A N 1
ATOM 763 C CA . GLU A 1 91 ? 5.098 -5.757 5.488 1.00 87.06 91 GLU A CA 1
ATOM 764 C C . GLU A 1 91 ? 5.221 -5.205 6.918 1.00 87.06 91 GLU A C 1
ATOM 766 O O . GLU A 1 91 ? 4.930 -5.910 7.889 1.00 87.06 91 GLU A O 1
ATOM 771 N N . ASN A 1 92 ? 5.548 -3.912 7.029 1.00 83.06 92 ASN A N 1
ATOM 772 C CA . ASN A 1 92 ? 5.638 -3.155 8.280 1.00 83.06 92 ASN A CA 1
ATOM 773 C C . ASN A 1 92 ? 4.635 -1.988 8.261 1.00 83.06 92 ASN A C 1
ATOM 775 O O . ASN A 1 92 ? 5.030 -0.825 8.144 1.00 83.06 92 ASN A O 1
ATOM 779 N N . PRO A 1 93 ? 3.325 -2.280 8.319 1.00 85.12 93 PRO A N 1
ATOM 780 C CA . PRO A 1 93 ? 2.309 -1.247 8.255 1.00 85.12 93 PRO A CA 1
ATOM 781 C C . PRO A 1 93 ? 2.343 -0.383 9.522 1.00 85.12 93 PRO A C 1
ATOM 783 O O . PRO A 1 93 ? 2.675 -0.888 10.600 1.00 85.12 93 PRO A O 1
ATOM 786 N N . PRO A 1 94 ? 1.920 0.888 9.438 1.00 85.38 94 PRO A N 1
ATOM 787 C CA . PRO A 1 94 ? 1.730 1.718 10.614 1.00 85.38 94 PRO A CA 1
ATOM 788 C C . PRO A 1 94 ? 0.757 1.067 11.596 1.00 85.38 94 PRO A C 1
ATOM 790 O O . PRO A 1 94 ? -0.190 0.381 11.200 1.00 85.38 94 PRO A O 1
ATOM 793 N N . GLU A 1 95 ? 0.954 1.330 12.883 1.00 90.75 95 GLU A N 1
ATOM 794 C CA . GLU A 1 95 ? 0.043 0.875 13.928 1.00 90.75 95 GLU A CA 1
ATOM 795 C C . GLU A 1 95 ? -0.704 2.046 14.566 1.00 90.75 95 GLU A C 1
ATOM 797 O O . GLU A 1 95 ? -0.144 3.101 14.881 1.00 90.75 95 GLU A O 1
ATOM 802 N N . PHE A 1 96 ? -1.992 1.832 14.821 1.00 92.06 96 PHE A N 1
ATOM 803 C CA . PHE A 1 96 ? -2.826 2.718 15.614 1.00 92.06 96 PHE A CA 1
ATOM 804 C C . PHE A 1 96 ? -3.406 1.956 16.798 1.00 92.06 96 PHE A C 1
ATOM 806 O O . PHE A 1 96 ? -4.129 0.976 16.635 1.00 92.06 96 PHE A O 1
ATOM 813 N N . MET A 1 97 ? -3.064 2.405 18.010 1.00 92.38 97 MET A N 1
ATOM 814 C CA . MET A 1 97 ? -3.501 1.784 19.268 1.00 92.38 97 MET A CA 1
ATOM 815 C C . MET A 1 97 ? -3.215 0.269 19.344 1.00 92.38 97 MET A C 1
ATOM 817 O O . MET A 1 97 ? -3.981 -0.480 19.944 1.00 92.38 97 MET A O 1
ATOM 821 N N . GLY A 1 98 ? -2.109 -0.178 18.738 1.00 91.38 98 GLY A N 1
ATOM 822 C CA . GLY A 1 98 ? -1.704 -1.588 18.691 1.00 91.38 98 GLY A CA 1
ATOM 823 C C . GLY A 1 98 ? -2.373 -2.419 17.590 1.00 91.38 98 GLY A C 1
ATOM 824 O O . GLY A 1 98 ? -2.190 -3.633 17.559 1.00 91.38 98 GLY A O 1
ATOM 825 N N . TYR A 1 99 ? -3.141 -1.795 16.692 1.00 93.56 99 TYR A N 1
ATOM 826 C CA . TYR A 1 99 ? -3.715 -2.447 15.516 1.00 93.56 99 TYR A CA 1
ATOM 827 C C . TYR A 1 99 ? -3.046 -1.943 14.241 1.00 93.56 99 TYR A C 1
ATOM 829 O O . TYR A 1 99 ? -2.919 -0.737 14.028 1.00 93.56 99 TYR A O 1
ATOM 837 N N . LYS A 1 100 ? -2.653 -2.872 13.370 1.00 93.25 100 LYS A N 1
ATOM 838 C CA . LYS A 1 100 ? -2.041 -2.563 12.072 1.00 93.25 100 LYS A CA 1
ATOM 839 C C . LYS A 1 100 ? -3.030 -1.860 11.145 1.00 93.25 100 LYS A C 1
ATOM 841 O O . LYS A 1 100 ? -4.200 -2.238 11.112 1.00 93.25 100 LYS A O 1
ATOM 846 N N . ILE A 1 101 ? -2.548 -0.899 10.363 1.00 91.44 101 ILE A N 1
ATOM 847 C CA . ILE A 1 101 ? -3.291 -0.223 9.296 1.00 91.44 101 ILE A CA 1
ATOM 848 C C . ILE A 1 101 ? -2.827 -0.787 7.955 1.00 91.44 101 ILE A C 1
ATOM 850 O O . ILE A 1 101 ? -1.723 -0.501 7.504 1.00 91.44 101 ILE A O 1
ATOM 854 N N . ILE A 1 102 ? -3.663 -1.597 7.316 1.00 91.25 102 ILE A N 1
ATOM 855 C CA . ILE A 1 102 ? -3.351 -2.213 6.029 1.00 91.25 102 ILE A CA 1
ATOM 856 C C . ILE A 1 102 ? -3.993 -1.401 4.913 1.00 91.25 102 ILE A C 1
ATOM 858 O O . ILE A 1 102 ? -5.217 -1.247 4.873 1.00 91.25 102 ILE A O 1
ATOM 862 N N . TYR A 1 103 ? -3.175 -0.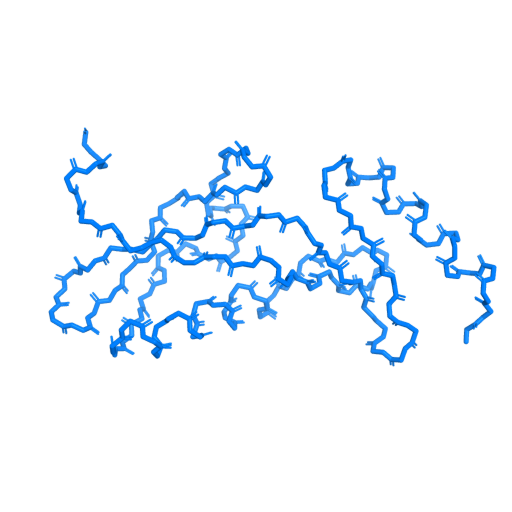926 3.981 1.00 88.75 103 TYR A N 1
ATOM 863 C CA . TYR A 1 103 ? -3.647 -0.129 2.857 1.00 88.75 103 TYR A CA 1
ATOM 864 C C . TYR A 1 103 ? -4.021 -1.021 1.678 1.00 88.75 103 TYR A C 1
ATOM 866 O O . TYR A 1 103 ? -3.260 -1.912 1.286 1.00 88.75 103 TYR A O 1
ATOM 874 N N . ARG A 1 104 ? -5.216 -0.795 1.124 1.00 87.06 104 ARG A N 1
ATOM 875 C CA . ARG A 1 104 ? -5.768 -1.600 0.021 1.00 87.06 104 ARG A CA 1
ATOM 876 C C . ARG A 1 104 ? -5.685 -0.901 -1.328 1.00 87.06 104 ARG A C 1
ATOM 878 O O . ARG A 1 104 ? -5.483 -1.572 -2.339 1.00 87.06 104 ARG A O 1
ATOM 885 N N . ASN A 1 105 ? -5.821 0.418 -1.343 1.00 89.88 105 ASN A N 1
ATOM 886 C CA . ASN A 1 105 ? -5.830 1.211 -2.562 1.00 89.88 105 ASN A CA 1
ATOM 887 C C . ASN A 1 105 ? -4.405 1.640 -2.951 1.00 89.88 105 ASN A C 1
ATOM 889 O O . ASN A 1 105 ? -4.062 2.815 -2.921 1.00 89.88 105 ASN A O 1
ATOM 893 N N . ILE A 1 106 ? -3.554 0.656 -3.267 1.00 89.31 106 ILE A N 1
ATOM 894 C CA . ILE A 1 106 ? -2.162 0.888 -3.677 1.00 89.31 106 ILE A CA 1
ATOM 895 C C . ILE A 1 106 ? -2.021 0.658 -5.184 1.00 89.31 106 ILE A C 1
ATOM 897 O O . ILE A 1 106 ? -2.190 -0.458 -5.694 1.00 89.31 106 ILE A O 1
ATOM 901 N N . SER A 1 107 ? -1.667 1.715 -5.901 1.00 91.00 107 SER A N 1
ATOM 902 C CA . SER A 1 107 ? -1.300 1.712 -7.308 1.00 91.00 107 SER A CA 1
ATOM 903 C C . SER A 1 107 ? 0.230 1.696 -7.450 1.00 91.00 107 SER A C 1
ATOM 905 O O . SER A 1 107 ? 0.970 2.191 -6.599 1.00 91.00 107 SER A O 1
ATOM 907 N N . ILE A 1 108 ? 0.716 1.065 -8.523 1.00 91.50 108 ILE A N 1
ATOM 908 C CA . ILE A 1 108 ? 2.141 1.060 -8.871 1.00 91.50 108 ILE A CA 1
ATOM 909 C C . ILE A 1 108 ? 2.283 1.785 -10.199 1.00 91.50 108 ILE A C 1
ATOM 911 O O . ILE A 1 108 ? 1.741 1.328 -11.214 1.00 91.50 108 ILE A O 1
ATOM 915 N N . VAL A 1 109 ? 3.017 2.889 -10.179 1.00 91.50 109 VAL A N 1
ATOM 916 C CA . VAL A 1 109 ? 3.302 3.724 -11.341 1.00 91.50 109 VAL A CA 1
ATOM 917 C C . VAL A 1 109 ? 4.703 3.384 -11.836 1.00 91.50 109 VAL A C 1
ATOM 919 O O . VAL A 1 109 ? 5.698 3.568 -11.138 1.00 91.50 109 VAL A O 1
ATOM 922 N N . PHE A 1 110 ? 4.781 2.839 -13.050 1.00 90.12 110 PHE A N 1
ATOM 923 C CA . PHE A 1 110 ? 6.056 2.519 -13.686 1.00 90.12 110 PHE A CA 1
ATOM 924 C C . PHE A 1 110 ? 6.549 3.722 -14.482 1.00 90.12 110 PHE A C 1
ATOM 926 O O . PHE A 1 110 ? 5.995 4.031 -15.539 1.00 90.12 110 PHE A O 1
ATOM 933 N N . GLU A 1 111 ? 7.606 4.364 -14.002 1.00 81.94 111 GLU A N 1
ATOM 934 C CA . GLU A 1 111 ? 8.218 5.504 -14.666 1.00 81.94 111 GLU A CA 1
ATOM 935 C C . GLU A 1 111 ? 9.469 5.138 -15.457 1.00 81.94 111 GLU A C 1
ATOM 937 O O . GLU A 1 111 ? 10.246 4.242 -15.127 1.00 81.94 111 GLU A O 1
ATOM 942 N N . THR A 1 112 ? 9.707 5.919 -16.504 1.00 66.62 112 THR A N 1
ATOM 943 C CA . THR A 1 112 ? 11.038 6.052 -17.089 1.00 66.62 112 THR A CA 1
ATOM 944 C C . THR A 1 112 ? 11.722 7.242 -16.433 1.00 66.62 112 THR A C 1
ATOM 946 O O . THR A 1 112 ? 11.135 8.320 -16.412 1.00 66.62 112 THR A O 1
ATOM 949 N N . ARG A 1 113 ? 12.973 7.077 -15.982 1.00 59.09 113 ARG A N 1
ATOM 950 C CA . ARG A 1 113 ? 13.819 8.042 -15.233 1.00 59.09 113 ARG A CA 1
ATOM 951 C C . ARG A 1 113 ? 13.898 9.492 -15.767 1.00 59.09 113 ARG A C 1
ATOM 953 O O . ARG A 1 113 ? 14.547 10.330 -15.155 1.00 59.09 113 ARG A O 1
ATOM 960 N N . LYS A 1 114 ? 13.284 9.796 -16.914 1.00 49.12 114 LYS A N 1
ATOM 961 C CA . LYS A 1 114 ? 13.242 11.112 -17.567 1.00 49.12 114 LYS A CA 1
ATOM 962 C C . LYS A 1 114 ? 12.453 12.186 -16.806 1.00 49.12 114 LYS A C 1
ATOM 964 O O . LYS A 1 114 ? 12.621 13.347 -17.154 1.00 49.12 114 LYS A O 1
ATOM 969 N N . HIS A 1 115 ? 11.628 11.831 -15.821 1.00 43.91 115 HIS A N 1
ATOM 970 C CA . HIS A 1 115 ? 10.810 12.793 -15.064 1.00 43.91 115 HIS A CA 1
ATOM 971 C C . HIS A 1 115 ? 11.360 13.146 -13.670 1.00 43.91 115 HIS A C 1
ATOM 973 O O . HIS A 1 115 ? 10.759 13.955 -12.975 1.00 43.91 115 HIS A O 1
ATOM 979 N N . LEU A 1 116 ? 12.521 12.598 -13.289 1.00 47.09 116 LEU A N 1
ATOM 980 C CA . LEU A 1 116 ? 13.158 12.809 -11.978 1.00 47.09 116 LEU A CA 1
ATOM 981 C C . LEU A 1 116 ? 14.420 13.697 -12.050 1.00 47.09 116 LEU A C 1
ATOM 983 O O . LEU A 1 116 ? 15.278 13.620 -11.172 1.00 47.09 116 LEU A O 1
ATOM 987 N N . LEU A 1 117 ? 14.556 14.505 -13.111 1.00 41.91 117 LEU A N 1
ATOM 988 C CA . LEU A 1 117 ? 15.635 15.486 -13.310 1.00 41.91 117 LEU A CA 1
ATOM 989 C C . LEU A 1 117 ? 15.075 16.900 -13.459 1.00 41.91 117 LEU A C 1
ATOM 991 O O . LEU A 1 117 ? 14.144 17.066 -14.279 1.00 41.91 117 LEU A O 1
#